Protein AF-A0A838SWK3-F1 (afdb_monomer_lite)

Structure (mmCIF, N/CA/C/O backbone):
data_AF-A0A838SWK3-F1
#
_entry.id   AF-A0A838SWK3-F1
#
loop_
_atom_site.group_PDB
_atom_site.id
_atom_site.type_symbol
_atom_site.label_atom_id
_atom_site.label_alt_id
_atom_site.label_comp_id
_atom_site.label_asym_id
_atom_site.label_entity_id
_atom_site.label_seq_id
_atom_site.pdbx_PDB_ins_code
_atom_site.Cartn_x
_atom_site.Cartn_y
_atom_site.Cartn_z
_atom_site.occupancy
_atom_site.B_iso_or_equiv
_atom_site.auth_seq_id
_atom_site.auth_comp_id
_atom_site.auth_asym_id
_atom_site.auth_atom_id
_atom_site.pdbx_PDB_model_num
ATOM 1 N N . MET A 1 1 ? 8.754 -4.829 -10.068 1.00 84.25 1 MET A N 1
ATOM 2 C CA . MET A 1 1 ? 8.614 -3.689 -9.140 1.00 84.25 1 MET A CA 1
ATOM 3 C C . MET A 1 1 ? 7.173 -3.221 -9.164 1.00 84.25 1 MET A C 1
ATOM 5 O O . MET A 1 1 ? 6.505 -3.375 -10.187 1.00 84.25 1 MET A O 1
ATOM 9 N N . ARG A 1 2 ? 6.683 -2.702 -8.044 1.00 88.88 2 ARG A N 1
ATOM 10 C CA . ARG A 1 2 ? 5.359 -2.081 -7.958 1.00 88.88 2 ARG A CA 1
ATOM 11 C C . ARG A 1 2 ? 5.508 -0.647 -7.471 1.00 88.88 2 ARG A C 1
ATOM 13 O O . ARG A 1 2 ? 6.553 -0.313 -6.931 1.00 88.88 2 ARG A O 1
ATOM 20 N N . ASP A 1 3 ? 4.518 0.199 -7.722 1.00 89.50 3 ASP A N 1
ATOM 21 C CA . ASP A 1 3 ? 4.415 1.514 -7.085 1.00 89.50 3 ASP A CA 1
ATOM 22 C C . ASP A 1 3 ? 3.669 1.412 -5.742 1.00 89.50 3 ASP A C 1
ATOM 24 O O . ASP A 1 3 ? 3.120 0.365 -5.395 1.00 89.50 3 ASP A O 1
ATOM 28 N N . LYS A 1 4 ? 3.576 2.527 -5.004 1.00 84.38 4 LYS A N 1
ATOM 29 C CA . LYS A 1 4 ? 2.797 2.618 -3.752 1.00 84.38 4 LYS A CA 1
ATOM 30 C C . LYS A 1 4 ? 1.306 2.277 -3.909 1.00 84.38 4 LYS A C 1
ATOM 32 O O . LYS A 1 4 ? 0.627 2.079 -2.915 1.00 84.38 4 LYS A O 1
ATOM 37 N N . ASN A 1 5 ? 0.781 2.197 -5.130 1.00 85.62 5 ASN A N 1
ATOM 38 C CA . ASN A 1 5 ? -0.606 1.806 -5.386 1.00 85.62 5 ASN A CA 1
ATOM 39 C C . ASN A 1 5 ? -0.754 0.320 -5.761 1.00 85.62 5 ASN A C 1
ATOM 41 O O . ASN A 1 5 ? -1.858 -0.102 -6.123 1.00 85.62 5 ASN A O 1
ATOM 45 N N . GLY A 1 6 ? 0.340 -0.448 -5.757 1.00 86.75 6 GLY A N 1
ATOM 46 C CA . GLY A 1 6 ? 0.387 -1.868 -6.112 1.00 86.75 6 GLY A CA 1
ATOM 47 C C . GLY A 1 6 ? 0.366 -2.147 -7.617 1.00 86.75 6 GLY A C 1
ATOM 48 O O . GLY A 1 6 ? 0.227 -3.298 -8.029 1.00 86.75 6 GLY A O 1
ATOM 49 N N . ASN A 1 7 ? 0.484 -1.124 -8.461 1.00 88.88 7 ASN A N 1
ATOM 50 C CA . ASN A 1 7 ? 0.562 -1.281 -9.908 1.00 88.88 7 ASN A CA 1
ATOM 51 C C . ASN A 1 7 ? 1.951 -1.778 -10.300 1.00 88.88 7 ASN A C 1
ATOM 53 O O . ASN A 1 7 ? 2.959 -1.271 -9.813 1.00 88.88 7 ASN A O 1
ATOM 57 N N . VAL A 1 8 ? 2.012 -2.744 -11.215 1.00 88.81 8 VAL A N 1
ATOM 58 C CA . VAL A 1 8 ? 3.281 -3.186 -11.800 1.00 88.81 8 VAL A CA 1
ATOM 59 C C . VAL A 1 8 ? 3.809 -2.068 -12.694 1.00 88.81 8 VAL A C 1
ATOM 61 O O . VAL A 1 8 ? 3.135 -1.653 -13.636 1.00 88.81 8 VAL A O 1
ATOM 64 N N . VAL A 1 9 ? 5.003 -1.577 -12.381 1.00 89.19 9 VAL A N 1
ATOM 65 C CA . VAL A 1 9 ? 5.652 -0.465 -13.087 1.00 89.19 9 VAL A CA 1
ATOM 66 C C . VAL A 1 9 ? 7.010 -0.904 -13.638 1.00 89.19 9 VAL A C 1
ATOM 68 O O . VAL A 1 9 ? 7.623 -1.823 -13.079 1.00 89.19 9 VAL A O 1
ATOM 71 N N . PRO A 1 10 ? 7.482 -0.289 -14.740 1.00 89.75 10 PRO A N 1
ATOM 72 C CA . PRO A 1 10 ? 8.779 -0.614 -15.319 1.00 89.75 10 PRO A CA 1
ATOM 73 C C . PRO A 1 10 ? 9.930 -0.297 -14.358 1.00 89.75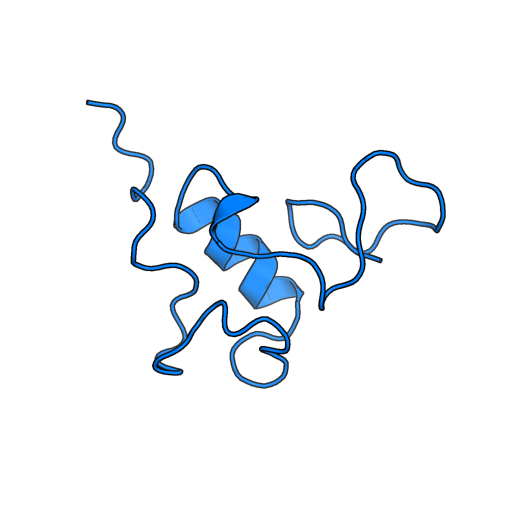 10 PRO A C 1
ATOM 75 O O . PRO A 1 10 ? 9.839 0.593 -13.504 1.00 89.75 10 PRO A O 1
ATOM 78 N N . GLU A 1 11 ? 11.023 -1.040 -14.522 1.00 82.75 11 GLU A N 1
ATOM 79 C CA . GLU A 1 11 ? 12.272 -0.843 -13.787 1.00 82.75 11 GLU A CA 1
ATOM 80 C C . GLU A 1 11 ? 12.796 0.591 -13.972 1.00 82.75 11 GLU A C 1
ATOM 82 O O . GLU A 1 11 ? 12.788 1.127 -15.079 1.00 82.75 11 GLU A O 1
ATOM 87 N N . GLY A 1 12 ? 13.203 1.233 -12.872 1.00 82.12 12 GLY A N 1
ATOM 88 C CA . GLY A 1 12 ? 13.648 2.633 -12.868 1.00 82.12 12 GLY A CA 1
ATOM 89 C C . GLY A 1 12 ? 12.545 3.671 -12.623 1.00 82.12 12 GLY A C 1
ATOM 90 O O . GLY A 1 12 ? 12.818 4.871 -12.651 1.00 82.12 12 GLY A O 1
ATOM 91 N N . THR A 1 13 ? 11.308 3.248 -12.342 1.00 87.31 13 THR A N 1
ATOM 92 C CA . THR A 1 13 ? 10.247 4.171 -11.905 1.00 87.31 13 THR A CA 1
ATOM 93 C C . THR A 1 13 ? 10.599 4.779 -10.543 1.00 87.31 13 THR A C 1
ATOM 95 O O . THR A 1 13 ? 10.810 4.064 -9.564 1.00 87.31 13 THR A O 1
ATOM 98 N N . ALA A 1 14 ? 10.643 6.110 -10.454 1.00 82.31 14 ALA A N 1
ATOM 99 C CA . ALA A 1 14 ? 10.971 6.808 -9.213 1.00 82.31 14 ALA A CA 1
ATOM 100 C C . ALA A 1 14 ? 9.952 6.485 -8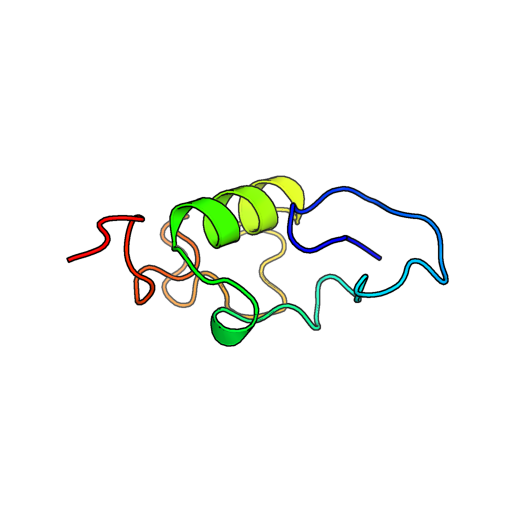.102 1.00 82.31 14 ALA A C 1
ATOM 102 O O . ALA A 1 14 ? 8.755 6.723 -8.255 1.00 82.31 14 ALA A O 1
ATOM 103 N N . GLY A 1 15 ? 10.431 5.945 -6.978 1.00 80.94 15 GLY A N 1
ATOM 104 C CA . GLY A 1 15 ? 9.587 5.546 -5.844 1.00 80.94 15 GLY A CA 1
ATOM 105 C C . GLY A 1 15 ? 8.908 4.179 -5.989 1.00 80.94 15 GLY A C 1
ATOM 106 O O . GLY A 1 15 ? 8.154 3.784 -5.095 1.00 80.94 15 GLY A O 1
ATOM 107 N N . ALA A 1 16 ? 9.182 3.454 -7.078 1.00 86.56 16 ALA A N 1
ATOM 108 C CA . ALA A 1 16 ? 8.850 2.043 -7.191 1.00 86.56 16 ALA A CA 1
ATOM 109 C C . ALA A 1 16 ? 9.885 1.195 -6.453 1.00 86.56 16 ALA A C 1
ATOM 111 O O . ALA A 1 16 ? 11.082 1.474 -6.517 1.00 86.56 16 ALA A O 1
ATOM 112 N N . LYS A 1 17 ? 9.415 0.155 -5.773 1.00 86.62 17 LYS A N 1
ATOM 113 C CA . LYS A 1 17 ? 10.258 -0.803 -5.055 1.00 86.62 17 LYS A CA 1
ATOM 114 C C . LYS A 1 17 ? 9.844 -2.232 -5.390 1.00 86.62 17 LYS A C 1
ATOM 116 O O . LYS A 1 17 ? 8.854 -2.469 -6.103 1.00 86.62 17 LYS A O 1
ATOM 121 N N . HIS A 1 18 ? 10.608 -3.205 -4.918 1.00 84.75 18 HIS A N 1
ATOM 122 C CA . HIS A 1 18 ? 10.174 -4.591 -4.967 1.00 84.75 18 HIS A CA 1
ATOM 123 C C . HIS A 1 18 ? 9.027 -4.847 -3.987 1.00 84.75 18 HIS A C 1
ATOM 125 O O . HIS A 1 18 ? 8.830 -4.114 -3.018 1.00 84.75 18 HIS A O 1
ATOM 131 N N . THR A 1 19 ? 8.211 -5.861 -4.281 1.00 82.88 19 THR A N 1
ATOM 132 C CA . THR A 1 19 ? 7.043 -6.188 -3.453 1.00 82.88 19 THR A CA 1
ATOM 133 C C . THR A 1 19 ? 7.437 -6.534 -2.024 1.00 82.88 19 THR A C 1
ATOM 135 O O . THR A 1 19 ? 6.624 -6.303 -1.148 1.00 82.88 19 THR A O 1
ATOM 138 N N . ASP A 1 20 ? 8.663 -7.027 -1.834 1.00 84.00 20 ASP A N 1
ATOM 139 C CA . ASP A 1 20 ? 9.359 -7.366 -0.587 1.00 84.00 20 ASP A CA 1
ATOM 140 C C . ASP A 1 20 ? 10.111 -6.184 0.071 1.00 84.00 20 ASP A C 1
ATOM 142 O O . ASP A 1 20 ? 10.881 -6.360 1.007 1.00 84.00 20 ASP A O 1
ATOM 146 N N . GLU A 1 21 ? 9.855 -4.944 -0.363 1.00 87.19 21 GLU A N 1
ATOM 147 C CA . GLU A 1 21 ? 10.413 -3.737 0.279 1.00 87.19 21 GLU A CA 1
ATOM 148 C C . GLU A 1 21 ? 9.354 -2.750 0.804 1.00 87.19 21 GLU A C 1
ATOM 150 O O . GLU A 1 21 ? 9.682 -1.812 1.534 1.00 87.19 21 GLU A O 1
ATOM 155 N N . TYR A 1 22 ? 8.089 -2.918 0.412 1.00 86.88 22 TYR A N 1
ATOM 156 C CA . TYR A 1 22 ? 6.958 -2.120 0.889 1.00 86.88 22 TYR A CA 1
ATOM 157 C C . TYR A 1 22 ? 6.490 -2.529 2.282 1.00 86.88 22 TYR A C 1
ATOM 159 O O . TYR A 1 22 ? 5.938 -3.610 2.447 1.00 86.88 22 TYR A O 1
ATOM 167 N N . ASN A 1 23 ? 6.599 -1.631 3.255 1.00 88.31 23 ASN A N 1
ATOM 168 C CA . ASN A 1 23 ? 6.128 -1.858 4.619 1.00 88.31 23 ASN A CA 1
ATOM 169 C C . ASN A 1 23 ? 4.943 -0.950 4.953 1.00 88.31 23 ASN A C 1
ATOM 171 O O . ASN A 1 23 ? 4.693 0.040 4.268 1.00 88.31 23 ASN A O 1
ATOM 175 N N . CYS A 1 24 ? 4.262 -1.204 6.073 1.00 87.81 24 CYS A N 1
ATOM 176 C CA . CYS A 1 24 ? 3.180 -0.3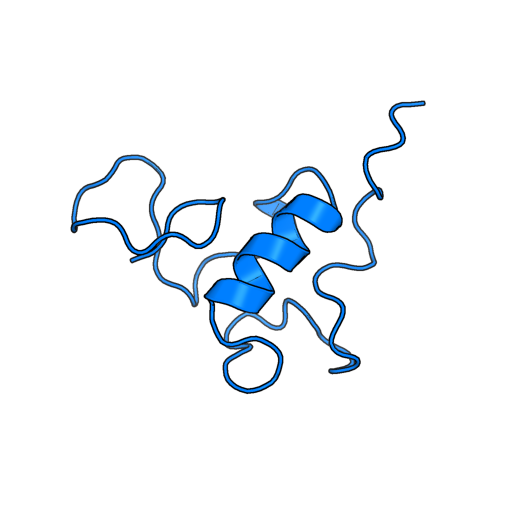32 6.540 1.00 87.81 24 CYS A CA 1
ATOM 177 C C . CYS A 1 24 ? 3.605 1.137 6.699 1.00 87.81 24 CYS A C 1
ATOM 179 O O . CYS A 1 24 ? 2.816 2.036 6.440 1.00 87.81 24 CYS A O 1
ATOM 181 N N . ALA A 1 25 ? 4.872 1.399 7.034 1.00 86.81 25 ALA A N 1
ATOM 182 C CA . ALA A 1 25 ? 5.416 2.755 7.125 1.00 86.81 25 ALA A CA 1
ATOM 183 C C . ALA A 1 25 ? 5.530 3.486 5.769 1.00 86.81 25 ALA A C 1
ATOM 185 O O . ALA A 1 25 ? 5.668 4.709 5.745 1.00 86.81 25 ALA A O 1
ATOM 186 N N . ASP A 1 26 ? 5.483 2.775 4.636 1.00 88.50 26 ASP A N 1
ATOM 187 C CA . ASP A 1 26 ? 5.490 3.392 3.305 1.00 88.50 26 ASP A CA 1
ATOM 188 C C . ASP A 1 26 ? 4.123 3.987 2.922 1.00 88.50 26 ASP A C 1
ATOM 190 O O . ASP A 1 26 ? 4.059 4.843 2.022 1.00 88.50 26 ASP A O 1
ATOM 194 N N . PHE A 1 27 ? 3.054 3.562 3.605 1.00 88.31 27 PHE A N 1
ATOM 195 C CA . PHE A 1 27 ? 1.674 3.973 3.364 1.00 88.31 27 PHE A CA 1
ATOM 196 C C . PHE A 1 27 ? 1.200 4.957 4.432 1.00 88.31 27 PHE A C 1
ATOM 198 O O . PHE A 1 27 ? 1.562 4.877 5.602 1.00 88.31 27 PHE A O 1
ATOM 205 N N . THR A 1 28 ? 0.369 5.914 4.022 1.00 89.06 28 THR A N 1
ATOM 206 C CA . THR A 1 28 ? -0.189 6.904 4.957 1.00 89.06 28 THR A CA 1
ATOM 207 C C . THR A 1 28 ? -1.471 6.396 5.609 1.00 89.06 28 THR A C 1
ATOM 209 O O . THR A 1 28 ? -1.787 6.778 6.735 1.00 89.06 28 THR A O 1
ATOM 212 N N . THR A 1 29 ? -2.220 5.544 4.907 1.00 90.19 29 THR A N 1
ATOM 213 C CA . THR A 1 29 ? -3.512 5.033 5.362 1.00 90.19 29 THR A CA 1
ATOM 21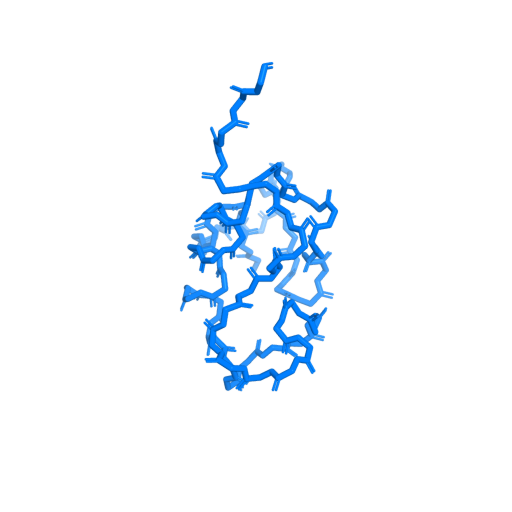4 C C . THR A 1 29 ? -3.640 3.531 5.131 1.00 90.19 29 THR A C 1
ATOM 216 O O . THR A 1 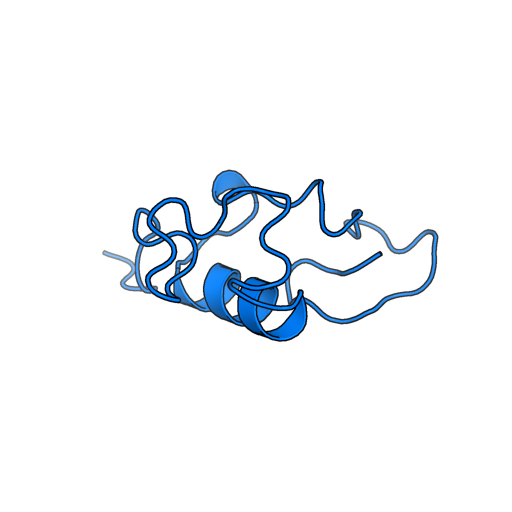29 ? -3.079 2.985 4.179 1.00 90.19 29 THR A O 1
ATOM 219 N N . GLN A 1 30 ? -4.422 2.873 5.987 1.00 91.62 30 GLN A N 1
ATOM 220 C CA . GLN A 1 30 ? -4.771 1.457 5.853 1.00 91.62 30 GLN A CA 1
ATOM 221 C C . GLN A 1 30 ? -5.373 1.137 4.472 1.00 91.62 30 GLN A C 1
ATOM 223 O O . GLN A 1 30 ? -4.868 0.231 3.815 1.00 91.62 30 GLN A O 1
ATOM 228 N N . PRO A 1 31 ? -6.353 1.898 3.936 1.00 90.62 31 PRO A N 1
ATOM 229 C CA . PRO A 1 31 ? -6.912 1.599 2.618 1.00 90.62 31 PRO A CA 1
ATOM 230 C C . PRO A 1 31 ? -5.914 1.752 1.460 1.00 90.62 31 PRO A C 1
ATOM 232 O O . PRO A 1 31 ? -6.100 1.116 0.423 1.00 90.62 31 PRO A O 1
ATOM 235 N N . GLU A 1 32 ? -4.867 2.574 1.589 1.00 89.50 32 GLU A N 1
ATOM 236 C CA . GLU A 1 32 ? -3.776 2.602 0.603 1.00 89.50 32 GLU A CA 1
ATOM 237 C C . GLU A 1 32 ? -2.937 1.323 0.666 1.00 89.50 32 GLU A C 1
ATOM 239 O O . GLU A 1 32 ? -2.687 0.710 -0.374 1.00 89.50 32 GLU A O 1
ATOM 244 N N . ALA A 1 33 ? -2.562 0.895 1.875 1.00 90.38 33 ALA A N 1
ATOM 245 C CA . ALA A 1 33 ? -1.816 -0.341 2.089 1.00 90.38 33 ALA A CA 1
ATOM 246 C C . ALA A 1 33 ? -2.604 -1.572 1.617 1.00 90.38 33 ALA A C 1
ATOM 248 O O . ALA A 1 33 ? -2.052 -2.410 0.907 1.00 90.38 33 ALA A O 1
ATOM 249 N N . GLN A 1 34 ? -3.906 -1.636 1.910 1.00 90.75 34 GLN A N 1
ATOM 250 C CA . GLN A 1 34 ? -4.786 -2.716 1.462 1.00 90.75 34 GLN A CA 1
ATOM 251 C C . GLN A 1 34 ? -4.794 -2.846 -0.061 1.00 90.75 34 GLN A C 1
ATOM 253 O O . GLN A 1 34 ? -4.596 -3.927 -0.602 1.00 90.75 34 GLN A O 1
ATOM 258 N N . ARG A 1 35 ? -4.960 -1.731 -0.781 1.00 90.69 35 ARG A N 1
ATOM 259 C CA . ARG A 1 35 ? -4.963 -1.743 -2.253 1.00 90.69 35 ARG A CA 1
ATOM 260 C C . ARG A 1 35 ? -3.647 -2.248 -2.823 1.00 90.69 35 ARG A C 1
ATOM 262 O O . ARG A 1 35 ? -3.647 -2.934 -3.847 1.00 90.69 35 ARG A O 1
ATOM 269 N N . PHE A 1 36 ? -2.536 -1.863 -2.197 1.00 90.06 36 PHE A N 1
ATOM 270 C CA . PHE A 1 36 ? -1.232 -2.386 -2.563 1.00 90.06 36 PHE A CA 1
ATOM 271 C C . PHE A 1 36 ? -1.176 -3.893 -2.316 1.00 90.06 36 PHE A C 1
ATOM 273 O O . PHE A 1 36 ? -0.838 -4.630 -3.237 1.00 90.06 36 PHE A O 1
ATOM 280 N N . PHE A 1 37 ? -1.554 -4.336 -1.119 1.00 89.50 37 PHE A N 1
ATOM 281 C CA . PHE A 1 37 ? -1.543 -5.731 -0.690 1.00 89.50 37 PHE A CA 1
ATOM 282 C C . PHE A 1 37 ? -2.383 -6.633 -1.599 1.00 89.50 37 PHE A C 1
ATOM 284 O O . PHE A 1 37 ? -1.876 -7.630 -2.115 1.00 89.50 37 PHE A O 1
ATOM 291 N N . ASP A 1 38 ? -3.615 -6.232 -1.912 1.00 89.44 38 ASP A N 1
ATOM 292 C CA . ASP A 1 38 ? -4.517 -6.972 -2.800 1.00 89.44 38 ASP A CA 1
ATOM 293 C C . ASP A 1 38 ? -3.893 -7.184 -4.183 1.00 89.44 38 ASP A C 1
ATOM 295 O O . ASP A 1 38 ? -3.916 -8.281 -4.744 1.00 89.44 38 ASP A O 1
ATOM 299 N N . LYS A 1 39 ? -3.272 -6.136 -4.737 1.00 89.12 39 LYS A N 1
ATOM 300 C CA . LYS A 1 39 ? -2.564 -6.239 -6.016 1.00 89.12 39 LYS A CA 1
ATOM 301 C C . LYS A 1 39 ? -1.242 -6.970 -5.895 1.00 89.12 39 LYS A C 1
ATOM 303 O O . LYS A 1 39 ? -0.788 -7.523 -6.896 1.00 89.12 39 LYS A O 1
ATOM 308 N N . ALA A 1 40 ? -0.609 -6.929 -4.725 1.00 86.25 40 ALA A N 1
ATOM 309 C CA . ALA A 1 40 ? 0.680 -7.537 -4.452 1.00 86.25 40 ALA A CA 1
ATOM 310 C C . ALA A 1 40 ? 0.615 -9.071 -4.500 1.00 86.25 40 ALA A C 1
ATOM 312 O O . ALA A 1 40 ? 1.581 -9.709 -4.927 1.00 86.25 40 ALA A O 1
ATOM 313 N N . GLY A 1 41 ? -0.552 -9.620 -4.164 1.00 84.62 41 GLY A N 1
ATOM 314 C CA . GLY A 1 41 ? -0.845 -11.049 -4.070 1.00 84.62 41 GLY A CA 1
ATOM 315 C C . GLY A 1 41 ? -1.546 -11.429 -2.760 1.00 84.62 41 GLY A C 1
ATOM 316 O O . GLY A 1 41 ? -1.826 -12.609 -2.546 1.00 84.62 41 GLY A O 1
ATOM 317 N N . GLY A 1 42 ? -1.848 -10.444 -1.909 1.00 84.81 42 GLY A N 1
ATOM 318 C CA . GLY A 1 42 ? -2.543 -10.608 -0.640 1.00 84.81 42 GLY A CA 1
ATOM 319 C C . GLY A 1 42 ? -1.815 -11.553 0.313 1.00 84.81 42 GLY A C 1
ATOM 320 O O . GLY A 1 42 ? -0.596 -11.706 0.246 1.00 84.81 42 GLY A O 1
ATOM 321 N N . VAL A 1 43 ? -2.588 -12.261 1.140 1.00 81.06 43 VAL A N 1
ATOM 322 C CA . VAL A 1 43 ? -2.094 -13.223 2.147 1.00 81.06 43 VAL A CA 1
ATOM 323 C C . VAL A 1 43 ? -1.170 -14.287 1.542 1.00 81.06 43 VAL A C 1
ATOM 325 O O . VAL A 1 43 ? -0.227 -14.753 2.178 1.00 81.06 43 VAL A O 1
ATOM 328 N N . GLY A 1 44 ? -1.419 -14.676 0.286 1.00 75.75 44 GLY A N 1
ATOM 329 C CA . GLY A 1 44 ? -0.616 -15.676 -0.420 1.00 75.75 44 GLY A CA 1
ATOM 330 C C . GLY A 1 44 ? 0.773 -15.184 -0.837 1.00 75.75 44 GLY A C 1
ATOM 331 O O . GLY A 1 44 ? 1.641 -16.005 -1.133 1.00 75.75 44 GLY A O 1
ATOM 332 N N . HIS A 1 45 ? 0.993 -13.869 -0.864 1.00 75.25 45 HIS A N 1
ATOM 333 C CA . HIS A 1 45 ? 2.259 -13.242 -1.240 1.00 75.25 45 HIS A CA 1
ATOM 334 C C . HIS A 1 45 ? 2.618 -12.097 -0.284 1.00 75.25 45 HIS A C 1
ATOM 336 O O . HIS A 1 45 ? 3.097 -11.043 -0.706 1.00 75.25 45 HIS A O 1
ATOM 342 N N . ASP A 1 46 ? 2.386 -12.307 1.012 1.00 75.75 46 ASP A N 1
ATOM 343 C CA . ASP A 1 46 ? 2.753 -11.342 2.040 1.00 75.75 46 ASP A CA 1
ATOM 344 C C . ASP A 1 46 ? 4.231 -11.466 2.429 1.00 75.75 46 ASP A C 1
ATOM 346 O O . ASP A 1 46 ? 4.597 -11.966 3.493 1.00 75.75 46 ASP A O 1
ATOM 350 N N . THR A 1 47 ? 5.117 -11.066 1.520 1.00 74.88 47 THR A N 1
ATOM 351 C CA . THR A 1 47 ? 6.565 -11.132 1.764 1.00 74.88 47 THR A CA 1
ATOM 352 C C . THR A 1 47 ? 7.019 -10.131 2.827 1.00 74.88 47 THR A C 1
ATOM 354 O O . THR A 1 47 ? 8.027 -10.366 3.489 1.00 74.88 47 THR A O 1
ATOM 357 N N . ASN A 1 48 ? 6.250 -9.059 3.031 1.00 74.25 48 ASN A N 1
ATOM 358 C CA . ASN A 1 48 ? 6.589 -7.970 3.946 1.00 74.25 48 ASN A CA 1
ATOM 359 C C . ASN A 1 48 ? 5.842 -7.981 5.261 1.00 74.25 48 ASN A C 1
ATOM 361 O O . ASN A 1 48 ? 5.992 -7.041 6.040 1.00 74.25 48 ASN A O 1
ATOM 365 N N . VAL A 1 49 ? 5.071 -9.035 5.525 1.00 82.31 49 VAL A N 1
ATOM 366 C CA . VAL A 1 49 ? 4.287 -9.134 6.757 1.00 82.31 49 VAL A CA 1
ATOM 367 C C . VAL A 1 49 ? 3.405 -7.881 6.909 1.00 82.31 49 VAL A C 1
ATOM 369 O O . VAL A 1 49 ? 3.271 -7.311 7.991 1.00 82.31 49 VAL A O 1
ATOM 372 N N . LEU A 1 50 ? 2.871 -7.396 5.778 1.00 85.69 50 LEU A N 1
ATOM 373 C CA . LEU A 1 50 ? 1.907 -6.301 5.728 1.00 85.69 50 LEU A CA 1
ATOM 374 C C . LEU A 1 50 ? 0.632 -6.700 6.470 1.00 85.69 50 LEU A C 1
ATOM 376 O O . LEU A 1 50 ? -0.005 -5.843 7.072 1.00 85.69 50 LEU A O 1
ATOM 380 N N . ASP A 1 51 ? 0.299 -7.986 6.439 1.00 86.69 51 ASP A N 1
ATOM 381 C CA . ASP A 1 51 ? -0.815 -8.630 7.118 1.00 86.69 51 ASP A CA 1
ATOM 382 C C . ASP A 1 51 ? -0.239 -9.700 8.065 1.00 86.69 51 ASP A C 1
ATOM 384 O O . ASP A 1 51 ? -0.127 -10.892 7.756 1.00 86.69 51 ASP A O 1
ATOM 388 N N . GLY A 1 52 ? 0.254 -9.233 9.215 1.00 83.12 52 GLY A N 1
ATOM 389 C CA . GLY A 1 52 ? 1.023 -10.062 10.142 1.00 83.12 52 GLY A CA 1
ATOM 390 C C . GLY A 1 52 ? 0.219 -11.172 10.815 1.00 83.12 52 GLY A C 1
ATOM 391 O O . GLY A 1 52 ? 0.787 -12.211 11.166 1.00 83.12 52 GLY A O 1
ATOM 392 N N . ASP A 1 53 ? -1.085 -10.977 10.973 1.00 86.44 53 ASP A N 1
ATOM 393 C CA . ASP A 1 53 ? -2.038 -11.946 11.505 1.00 86.44 53 ASP A CA 1
ATOM 394 C C . ASP A 1 53 ? -2.741 -12.768 10.411 1.00 86.44 53 ASP A C 1
ATOM 396 O O . ASP A 1 53 ? -3.322 -13.814 10.722 1.00 86.44 53 ASP A O 1
ATOM 400 N N . LYS A 1 54 ? -2.554 -12.402 9.136 1.00 86.31 54 LYS A N 1
ATOM 401 C CA . LYS A 1 54 ? -3.016 -13.128 7.942 1.00 86.31 54 LYS A CA 1
ATOM 402 C C . LYS A 1 54 ? -4.534 -13.196 7.848 1.00 86.31 54 LYS A C 1
ATOM 404 O O . LYS A 1 54 ? -5.083 -14.201 7.379 1.00 86.31 54 LYS A O 1
ATOM 409 N N . ASP A 1 55 ? -5.206 -12.150 8.312 1.00 88.00 55 ASP A N 1
ATOM 410 C CA . ASP A 1 55 ? -6.662 -12.040 8.290 1.00 88.00 55 ASP A CA 1
ATOM 411 C C . ASP A 1 55 ? -7.192 -11.479 6.952 1.00 88.00 55 ASP A C 1
ATOM 413 O O . ASP A 1 55 ? -8.397 -11.511 6.681 1.00 88.00 55 ASP A O 1
ATOM 417 N N . GLY A 1 56 ? -6.284 -11.055 6.066 1.00 87.69 56 GLY A N 1
ATOM 418 C CA . GLY A 1 56 ? -6.565 -10.422 4.785 1.00 87.69 56 GLY A CA 1
ATOM 419 C C . GLY A 1 56 ? -6.535 -8.895 4.831 1.00 87.69 56 GLY A C 1
ATOM 420 O O . GLY A 1 56 ? -6.782 -8.271 3.792 1.00 87.69 56 GLY A O 1
ATOM 421 N N . ILE A 1 57 ? -6.244 -8.289 5.983 1.00 89.06 57 ILE A N 1
ATOM 422 C CA . ILE A 1 57 ? -6.261 -6.849 6.217 1.00 89.06 57 ILE A CA 1
ATOM 423 C C . ILE A 1 57 ? -4.833 -6.344 6.426 1.00 89.06 57 ILE A C 1
ATOM 425 O O . ILE A 1 57 ? -4.255 -6.388 7.507 1.00 89.06 57 ILE A O 1
ATOM 429 N N . ALA A 1 58 ? -4.265 -5.750 5.379 1.00 90.19 58 ALA A N 1
ATOM 430 C CA . ALA A 1 58 ? -2.929 -5.187 5.478 1.00 90.19 58 ALA A CA 1
ATOM 431 C C . ALA A 1 58 ? -2.911 -3.907 6.318 1.00 90.19 58 ALA A C 1
ATOM 433 O O . ALA A 1 58 ? -3.718 -2.990 6.125 1.00 90.19 58 ALA A O 1
ATOM 434 N N . CYS A 1 59 ? -1.898 -3.811 7.176 1.00 90.38 59 CYS A N 1
ATOM 435 C CA . CYS A 1 59 ? -1.539 -2.626 7.935 1.00 90.38 59 CYS A CA 1
ATOM 436 C C . CY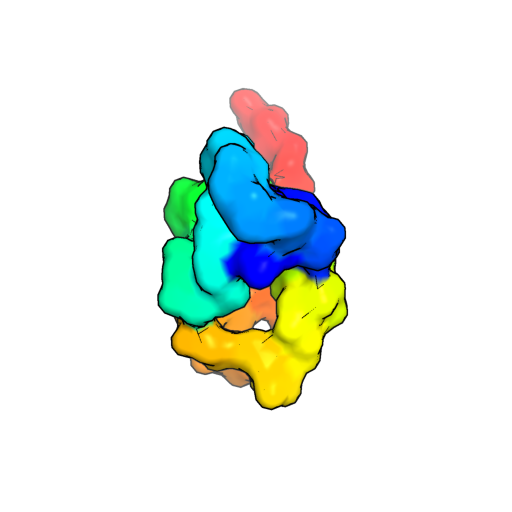S A 1 59 ? -2.707 -2.035 8.730 1.00 90.38 59 CYS A C 1
ATOM 438 O O . CYS A 1 59 ? -2.904 -0.819 8.725 1.00 90.38 59 CYS A O 1
ATOM 440 N N . GLU A 1 60 ? -3.447 -2.881 9.452 1.00 88.62 60 GLU A N 1
ATOM 441 C CA . GLU A 1 60 ? -4.547 -2.499 10.356 1.00 88.62 60 GLU A CA 1
ATOM 442 C C . GLU A 1 60 ? -4.169 -1.408 11.382 1.00 88.62 60 GLU A C 1
ATOM 444 O O . GLU A 1 60 ? -5.020 -0.662 11.862 1.00 88.62 60 GLU A O 1
ATOM 449 N N . SER A 1 61 ? -2.872 -1.260 11.675 1.00 86.81 61 SER A N 1
ATOM 450 C CA . SER A 1 61 ? -2.330 -0.212 12.548 1.00 86.81 61 SER A CA 1
ATOM 451 C C . SER A 1 61 ? -2.362 1.194 11.933 1.00 86.81 61 SER A C 1
ATOM 453 O O . SER A 1 61 ? -2.197 2.185 12.650 1.00 86.81 61 SER A O 1
ATOM 455 N N . LEU A 1 62 ? -2.522 1.316 10.613 1.00 88.50 62 LEU A N 1
ATOM 456 C CA . LEU A 1 62 ? -2.600 2.607 9.936 1.00 88.50 62 LEU A CA 1
ATOM 457 C C . LEU A 1 62 ? -3.998 3.222 10.079 1.00 88.50 62 LEU A C 1
ATOM 459 O O . LEU A 1 62 ? -5.002 2.520 10.164 1.00 88.50 62 LEU A O 1
ATOM 463 N N . PRO A 1 63 ? -4.116 4.558 10.043 1.00 88.75 63 PRO A N 1
ATOM 464 C CA . PRO A 1 63 ? -5.421 5.200 10.070 1.00 88.75 63 PRO A CA 1
ATOM 465 C C . PRO A 1 63 ? -6.229 4.861 8.807 1.00 88.75 63 PRO A C 1
ATOM 467 O O . PRO A 1 63 ? -5.720 4.951 7.688 1.00 88.75 63 PRO A O 1
ATOM 470 N N . ASN A 1 64 ? -7.530 4.596 8.962 1.00 81.62 64 ASN A N 1
ATOM 471 C CA . ASN A 1 64 ? -8.475 4.326 7.860 1.00 81.62 64 ASN A CA 1
ATOM 472 C C . ASN A 1 64 ? -8.797 5.560 6.982 1.00 81.62 64 ASN A C 1
ATOM 474 O O . ASN A 1 64 ? -9.851 5.637 6.357 1.00 81.62 64 ASN A O 1
ATOM 478 N N . GLY A 1 65 ? -7.926 6.573 6.955 1.00 65.94 65 GLY A N 1
ATOM 479 C CA . GLY A 1 65 ? -8.150 7.827 6.229 1.00 65.94 65 GLY A CA 1
ATOM 480 C C . GLY A 1 65 ? -9.010 8.858 6.967 1.00 65.94 65 GLY A C 1
ATOM 481 O O . GLY A 1 65 ? -9.270 9.931 6.421 1.00 65.94 65 GLY A O 1
ATOM 482 N N . ALA A 1 66 ? -9.392 8.600 8.221 1.00 53.25 66 ALA A N 1
ATOM 483 C CA . ALA A 1 66 ? -9.994 9.609 9.085 1.00 53.25 66 ALA A CA 1
ATOM 484 C C . ALA A 1 66 ? -8.907 10.587 9.559 1.00 53.25 66 ALA A C 1
ATOM 486 O O . ALA A 1 66 ? -8.277 10.401 10.599 1.00 53.25 66 ALA A O 1
ATOM 487 N N . LYS A 1 67 ? -8.658 11.625 8.755 1.00 47.84 67 LYS A N 1
ATOM 488 C CA . LYS A 1 67 ? -7.966 12.829 9.222 1.00 47.84 67 LYS A CA 1
ATOM 489 C C . LYS A 1 67 ? -8.771 13.371 10.413 1.00 47.84 67 LYS A C 1
ATOM 491 O O . LYS A 1 67 ? -9.948 13.683 10.239 1.00 47.84 67 LYS A O 1
ATOM 496 N N . LYS A 1 68 ? -8.170 13.406 11.602 1.00 43.34 68 LYS A N 1
ATOM 497 C CA . LYS A 1 68 ? -8.697 14.170 12.736 1.00 43.34 68 LYS A CA 1
ATOM 498 C C . LYS A 1 68 ? -8.260 15.623 12.609 1.00 43.34 68 LYS A C 1
ATOM 500 O O . LYS A 1 68 ? -7.124 15.834 12.129 1.00 43.34 68 LYS A O 1
#

Secondary structure (DSSP, 8-state):
-B-TTS-B--TT-TT-B-TTT--GGG-SSHHHHHHHHHHHTGGGG-TT-SSSS-SS-TTTTS--S---

Foldseek 3Di:
DAALQLHDDDPPPVRDDDLLPDELVSDQAQVSLLSNQVSSVFLVRPNNCLVVVSPRGGNPVHHNPPDD

Sequence (68 aa):
MRDKNGNVVPEGTAGAKHTDEYNCADFTTQPEAQRFFDKAGGVGHDTNVLDGDKDGIACESLPNGAKK

Radius of gyration: 11.42 Å; chains: 1; bounding box: 24×30×28 Å

pLDDT: mean 84.18, std 9.1, range [43.34, 91.62]